Protein AF-H9VSP5-F1 (afdb_monomer)

Nearest PDB structures (foldseek):
  3ag5-assembly1_B  TM=2.844E-01  e=3.939E+00  Staphylococcus aureus subsp. aureus NCTC 8325
  3om1-assembly1_B  TM=2.836E-01  e=8.893E+00  Rattus norvegicus

Organism: Pinus taeda (NCBI:txid3352)

Mean predicted aligned error: 16.38 Å

Radius of gyration: 30.26 Å; Cα contacts (8 Å, |Δi|>4): 68; chains: 1; bounding box: 29×99×60 Å

Sequence (119 aa):
TNALPTQASTALQVPVTPPAASHTKAAGVSAFPDYYRLRQSGRDAGDPSNAAAMRKAAIVWFRNDLRVHDNEALTNANKEALSVLPVYCFDPRDYGKSSSGFDKTGPFRATFLLECVAN

Solvent-accessible surface area (backbone atoms only — not comparable to full-atom values): 8109 Å² total; per-residue (Å²): 134,90,82,87,82,87,88,84,85,90,74,85,83,74,86,79,75,76,77,75,86,70,83,72,75,78,76,70,90,52,100,51,78,61,60,60,51,71,67,64,60,71,80,56,92,80,44,80,78,49,57,63,73,71,48,46,69,32,76,42,77,46,73,97,60,80,54,80,74,96,31,66,68,56,52,50,37,63,72,73,20,82,41,75,46,79,43,74,75,90,54,71,84,52,66,34,68,40,99,87,69,46,64,61,44,48,71,70,59,50,53,52,50,53,53,55,73,73,107

Structure (mmCIF, N/CA/C/O backbone):
data_AF-H9VSP5-F1
#
_entry.id   AF-H9VSP5-F1
#
loop_
_atom_site.group_PDB
_atom_site.id
_atom_site.type_symbol
_atom_site.label_atom_id
_atom_site.label_alt_id
_atom_site.label_comp_id
_atom_site.label_asym_id
_atom_site.label_entity_id
_atom_site.label_seq_id
_atom_site.pdbx_PDB_ins_code
_atom_site.Cartn_x
_atom_site.Cartn_y
_atom_site.Cartn_z
_atom_site.occupancy
_atom_site.B_iso_or_equiv
_atom_site.auth_seq_id
_atom_site.auth_comp_id
_atom_site.auth_asym_id
_atom_site.auth_atom_id
_atom_site.pdbx_PDB_model_num
ATOM 1 N N . THR A 1 1 ? -14.240 -89.143 -20.394 1.00 39.50 1 THR A N 1
ATOM 2 C CA . THR A 1 1 ? -13.185 -89.599 -21.320 1.00 39.50 1 THR A CA 1
ATOM 3 C C . THR A 1 1 ? -12.986 -88.526 -22.368 1.00 39.50 1 THR A C 1
ATOM 5 O O . THR A 1 1 ? -13.959 -87.992 -22.875 1.00 39.50 1 THR A O 1
ATOM 8 N N . ASN A 1 2 ? -11.728 -88.133 -22.540 1.00 39.03 2 ASN A N 1
ATOM 9 C CA . ASN A 1 2 ? -11.210 -86.972 -23.270 1.00 39.03 2 ASN A CA 1
ATOM 10 C C . ASN A 1 2 ? -11.820 -86.706 -24.656 1.00 39.03 2 ASN A C 1
ATOM 12 O O . ASN A 1 2 ? -11.977 -87.650 -25.422 1.00 39.03 2 ASN A O 1
ATOM 16 N N . ALA A 1 3 ? -11.997 -85.423 -24.999 1.00 38.09 3 ALA A N 1
ATOM 17 C CA . ALA A 1 3 ? -11.395 -84.791 -26.187 1.00 38.09 3 ALA A CA 1
ATOM 18 C C . ALA A 1 3 ? -11.808 -83.304 -26.297 1.00 38.09 3 ALA A C 1
ATOM 20 O O . ALA A 1 3 ? -12.990 -82.989 -26.389 1.00 38.09 3 ALA A O 1
ATOM 21 N N . LEU A 1 4 ? -10.821 -82.403 -26.320 1.00 42.19 4 LEU A N 1
ATOM 22 C CA . LEU A 1 4 ? -10.896 -81.112 -27.024 1.00 42.19 4 LEU A CA 1
ATOM 23 C C . LEU A 1 4 ? -10.543 -81.366 -28.501 1.00 42.19 4 LEU A C 1
ATOM 25 O O . LEU A 1 4 ? -9.730 -82.254 -28.774 1.00 42.19 4 LEU A O 1
ATOM 29 N N . PRO A 1 5 ? -11.146 -80.623 -29.444 1.00 47.78 5 PRO A N 1
ATOM 30 C CA . PRO A 1 5 ? -10.396 -79.577 -30.167 1.00 47.78 5 PRO A CA 1
ATOM 31 C C . PRO A 1 5 ? -11.260 -78.309 -30.399 1.00 47.78 5 PRO A C 1
ATOM 33 O O . PRO A 1 5 ? -12.473 -78.404 -30.527 1.00 47.78 5 PRO A O 1
ATOM 36 N N . THR A 1 6 ? -10.778 -77.072 -30.233 1.00 38.97 6 THR A N 1
ATOM 37 C CA . THR A 1 6 ? -9.851 -76.262 -31.064 1.00 38.97 6 THR A CA 1
ATOM 38 C C . THR A 1 6 ? -10.461 -75.740 -32.384 1.00 38.97 6 THR A C 1
ATOM 40 O O . THR A 1 6 ? -10.988 -76.521 -33.167 1.00 38.97 6 THR A O 1
ATOM 43 N N . GLN A 1 7 ? -10.211 -74.439 -32.643 1.00 35.69 7 GLN A N 1
ATOM 44 C CA . GLN A 1 7 ? -10.370 -73.631 -33.879 1.00 35.69 7 GLN A CA 1
ATOM 45 C C . GLN A 1 7 ? -11.761 -72.976 -34.076 1.00 35.69 7 GLN A C 1
ATOM 47 O O . GLN A 1 7 ? -12.771 -73.653 -33.991 1.00 35.69 7 GLN A O 1
ATOM 52 N N . ALA A 1 8 ? -11.943 -71.689 -34.393 1.00 39.88 8 ALA A N 1
ATOM 53 C CA . ALA A 1 8 ? -11.056 -70.546 -34.605 1.00 39.88 8 ALA A CA 1
ATOM 54 C C . ALA A 1 8 ? -11.929 -69.266 -34.575 1.00 39.88 8 ALA A C 1
ATOM 56 O O . ALA A 1 8 ? -12.932 -69.201 -35.282 1.00 39.88 8 ALA A O 1
ATOM 57 N N . SER A 1 9 ? -11.555 -68.248 -33.794 1.00 39.78 9 SER A N 1
ATOM 58 C CA . SER A 1 9 ? -12.160 -66.907 -33.870 1.00 39.78 9 SER A CA 1
ATOM 59 C C . SER A 1 9 ? -11.171 -65.959 -34.535 1.00 39.78 9 SER A C 1
ATOM 61 O O . SER A 1 9 ? -10.152 -65.601 -33.948 1.00 39.78 9 SER A O 1
ATOM 63 N N . THR A 1 10 ? -11.466 -65.553 -35.766 1.00 41.50 10 THR A N 1
ATOM 64 C CA . THR A 1 10 ? -10.724 -64.515 -36.486 1.00 41.50 10 THR A CA 1
ATOM 65 C C . THR A 1 10 ? -11.134 -63.145 -35.943 1.00 41.50 10 THR A C 1
ATOM 67 O O . THR A 1 10 ? -12.169 -62.606 -36.324 1.00 41.50 10 THR A O 1
ATOM 70 N N . ALA A 1 11 ? -10.337 -62.575 -35.038 1.00 43.69 11 ALA A N 1
A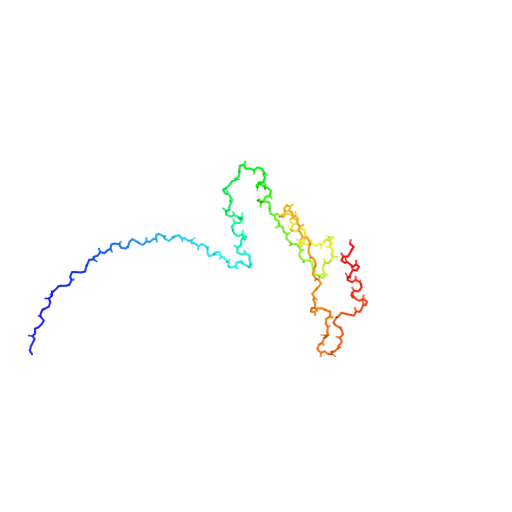TOM 71 C CA . ALA A 1 11 ? -10.447 -61.170 -34.658 1.00 43.69 11 ALA A CA 1
ATOM 72 C C . ALA A 1 11 ? -9.570 -60.323 -35.593 1.00 43.69 11 ALA A C 1
ATOM 74 O O . ALA A 1 11 ? -8.368 -60.561 -35.709 1.00 43.69 11 ALA A O 1
ATOM 75 N N . LEU A 1 12 ? -10.176 -59.343 -36.267 1.00 38.91 12 LEU A N 1
ATOM 76 C CA . LEU A 1 12 ? -9.469 -58.316 -37.030 1.00 38.91 12 LEU A CA 1
ATOM 77 C C . LEU A 1 12 ? -8.472 -57.576 -36.122 1.00 38.91 12 LEU A C 1
ATOM 79 O O . LEU A 1 12 ? -8.871 -56.905 -35.171 1.00 38.91 12 LEU A O 1
ATOM 83 N N . GLN A 1 13 ? -7.179 -57.665 -36.430 1.00 39.53 13 GLN A N 1
ATOM 84 C CA . GLN A 1 13 ? -6.165 -56.786 -35.851 1.00 39.53 13 GLN A CA 1
ATOM 85 C C . GLN A 1 13 ? -6.255 -55.406 -36.509 1.00 39.53 13 GLN A C 1
ATOM 87 O O . GLN A 1 13 ? -5.934 -55.244 -37.684 1.00 39.53 13 GLN A O 1
ATOM 92 N N . VAL A 1 14 ? -6.661 -54.402 -35.731 1.00 45.59 14 VAL A N 1
ATOM 93 C CA . VAL A 1 14 ? -6.417 -52.988 -36.040 1.00 45.59 14 VAL A CA 1
ATOM 94 C C . VAL A 1 14 ? -5.032 -52.636 -35.487 1.00 45.59 14 VAL A C 1
ATOM 96 O O . VAL A 1 14 ? -4.791 -52.873 -34.300 1.00 45.59 14 VAL A O 1
ATOM 99 N N . PRO A 1 15 ? -4.103 -52.079 -36.282 1.00 39.34 15 PRO A N 1
ATOM 100 C CA . PRO A 1 15 ? -2.840 -51.601 -35.744 1.00 39.34 15 PRO A CA 1
ATOM 101 C C . PRO A 1 15 ? -3.098 -50.322 -34.935 1.00 39.34 15 PRO A C 1
ATOM 103 O O . PRO A 1 15 ? -3.336 -49.254 -35.494 1.00 39.34 15 PRO A O 1
ATOM 106 N N . VAL A 1 16 ? -3.070 -50.428 -33.604 1.00 40.09 16 VAL A N 1
ATOM 107 C CA . VAL A 1 16 ? -2.999 -49.262 -32.714 1.00 40.09 16 VAL A CA 1
ATOM 108 C C . VAL A 1 16 ? -1.544 -48.818 -32.671 1.00 40.09 16 VAL A C 1
ATOM 110 O O . VAL A 1 16 ? -0.729 -49.347 -31.916 1.00 40.09 16 VAL A O 1
ATOM 113 N N . THR A 1 17 ? -1.204 -47.855 -33.519 1.00 48.25 17 THR A N 1
ATOM 114 C CA . THR A 1 17 ? 0.027 -47.078 -33.385 1.00 48.25 17 THR A CA 1
ATOM 115 C C . THR A 1 17 ? -0.028 -46.349 -32.036 1.00 48.25 17 THR A C 1
ATOM 117 O O . THR A 1 17 ? -0.989 -45.609 -31.806 1.00 48.25 17 THR A O 1
ATOM 120 N N . PRO A 1 18 ? 0.940 -46.518 -31.119 1.00 50.72 18 PRO A N 1
ATOM 121 C CA . PRO A 1 18 ? 0.979 -45.687 -29.924 1.00 50.72 18 PRO A CA 1
ATOM 122 C C . PRO A 1 18 ? 1.261 -44.241 -30.362 1.00 50.72 18 PRO A C 1
ATOM 124 O O . PRO A 1 18 ? 2.212 -44.025 -31.122 1.00 50.72 18 PRO A O 1
ATOM 127 N N . PRO A 1 19 ? 0.477 -43.231 -29.936 1.00 42.97 19 PRO A N 1
ATOM 128 C CA . PRO A 1 19 ? 0.885 -41.859 -30.160 1.00 42.97 19 PRO A CA 1
ATOM 129 C C . PRO A 1 19 ? 2.171 -41.640 -29.366 1.00 42.97 19 PRO A C 1
ATOM 131 O O . PRO A 1 19 ? 2.236 -41.907 -28.164 1.00 42.97 19 PRO A O 1
ATOM 134 N N . ALA A 1 20 ? 3.208 -41.210 -30.083 1.00 39.50 20 ALA A N 1
ATOM 135 C CA . ALA A 1 20 ? 4.481 -40.798 -29.527 1.00 39.50 20 ALA A CA 1
ATOM 136 C C . ALA A 1 20 ? 4.247 -39.940 -28.277 1.00 39.50 20 ALA A C 1
ATOM 138 O O . ALA A 1 20 ? 3.440 -39.010 -28.302 1.00 39.50 20 ALA A O 1
ATOM 139 N N . ALA A 1 21 ? 4.942 -40.273 -27.190 1.00 40.03 21 ALA A N 1
ATOM 140 C CA . ALA A 1 21 ? 4.915 -39.522 -25.949 1.00 40.03 21 ALA A CA 1
ATOM 141 C C . ALA A 1 21 ? 5.353 -38.071 -26.207 1.00 40.03 21 ALA A C 1
ATOM 143 O O . ALA A 1 21 ? 6.534 -37.733 -26.156 1.00 40.03 21 ALA A O 1
ATOM 144 N N . SER A 1 22 ? 4.395 -37.188 -26.483 1.00 38.75 22 SER A N 1
ATOM 145 C CA . SER A 1 22 ? 4.596 -35.762 -26.304 1.00 38.75 22 SER A CA 1
ATOM 146 C C . SER A 1 22 ? 4.590 -35.536 -24.802 1.00 38.75 22 SER A C 1
ATOM 148 O O . SER A 1 22 ? 3.550 -35.670 -24.158 1.00 38.75 22 SER A O 1
ATOM 150 N N . HIS A 1 23 ? 5.752 -35.229 -24.234 1.00 42.38 23 HIS A N 1
ATOM 151 C CA . HIS A 1 23 ? 5.861 -34.730 -22.872 1.00 42.38 23 HIS A CA 1
ATOM 152 C C . HIS A 1 23 ? 5.091 -33.406 -22.766 1.00 42.38 23 HIS A C 1
ATOM 154 O O . HIS A 1 23 ? 5.656 -32.319 -22.867 1.00 42.38 23 HIS A O 1
ATOM 160 N N . THR A 1 24 ? 3.777 -33.481 -22.575 1.00 35.41 24 THR A N 1
ATOM 161 C CA . THR A 1 24 ? 2.974 -32.365 -22.100 1.00 35.41 24 THR A CA 1
ATOM 162 C C . THR A 1 24 ? 3.430 -32.099 -20.677 1.00 35.41 24 THR A C 1
ATOM 164 O O . THR A 1 24 ? 3.012 -32.782 -19.743 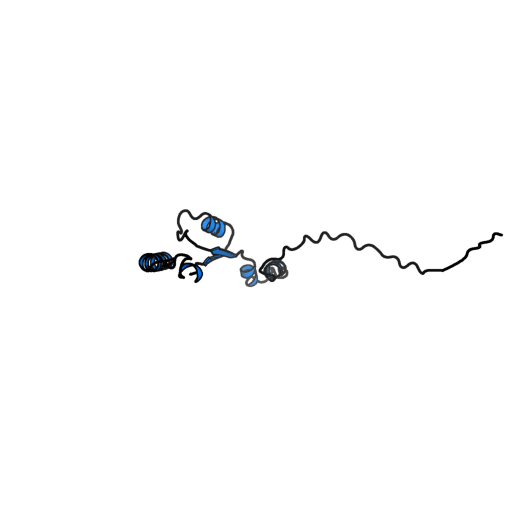1.00 35.41 24 THR A O 1
ATOM 167 N N . LYS A 1 25 ? 4.332 -31.123 -20.503 1.00 41.97 25 LYS A N 1
ATOM 168 C CA . LYS A 1 25 ? 4.521 -30.487 -19.198 1.00 41.97 25 LYS A CA 1
ATOM 169 C C . LYS A 1 25 ? 3.133 -30.081 -18.722 1.00 41.97 25 LYS A C 1
ATOM 171 O O . LYS A 1 25 ? 2.487 -29.272 -19.386 1.00 41.97 25 LYS A O 1
ATOM 176 N N . ALA A 1 26 ? 2.685 -30.671 -17.618 1.00 40.62 26 ALA A N 1
ATOM 177 C CA . ALA A 1 26 ? 1.465 -30.2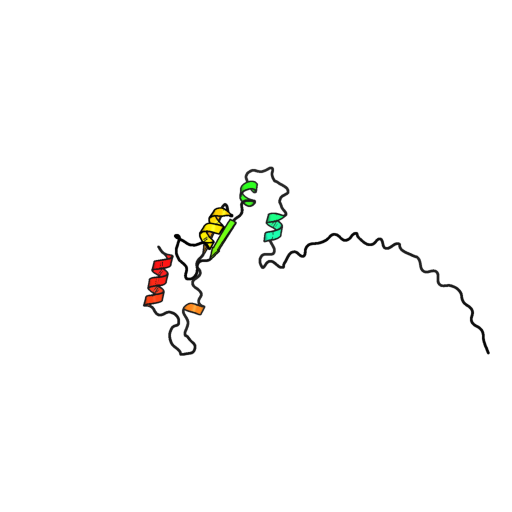69 -16.948 1.00 40.62 26 ALA A CA 1
ATOM 178 C C . ALA A 1 26 ? 1.538 -28.753 -16.734 1.00 40.62 26 ALA A C 1
ATOM 180 O O . ALA A 1 26 ? 2.375 -28.262 -15.972 1.00 40.62 26 ALA A O 1
ATOM 181 N N . ALA A 1 27 ? 0.722 -28.007 -17.479 1.00 51.16 27 ALA A N 1
ATOM 182 C CA . ALA A 1 27 ? 0.448 -26.625 -17.155 1.00 51.16 27 ALA A CA 1
ATOM 183 C C . ALA A 1 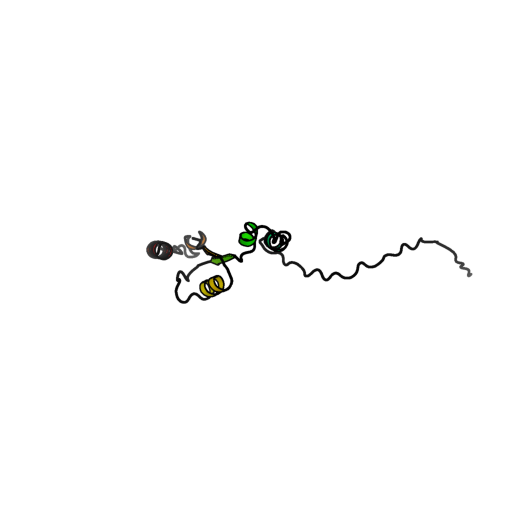27 ? -0.208 -26.676 -15.778 1.00 51.16 27 ALA A C 1
ATOM 185 O O . ALA A 1 27 ? -1.292 -27.241 -15.627 1.00 51.16 27 ALA A O 1
ATOM 186 N N . GLY A 1 28 ? 0.506 -26.193 -14.761 1.00 49.97 28 GLY A N 1
ATOM 187 C CA . GLY A 1 28 ? -0.062 -26.052 -13.432 1.00 49.97 28 GLY A CA 1
ATOM 188 C C . GLY A 1 28 ? -1.380 -25.297 -13.550 1.00 49.97 28 GLY A C 1
ATOM 189 O O . GLY A 1 28 ? -1.503 -24.387 -14.374 1.00 49.97 28 GLY A O 1
ATOM 190 N N . VAL A 1 29 ? -2.374 -25.698 -12.761 1.00 51.38 29 VAL A N 1
ATOM 191 C CA . VAL A 1 29 ? -3.619 -24.945 -12.623 1.00 51.38 29 VAL A CA 1
ATOM 192 C C . VAL A 1 29 ? -3.243 -23.579 -12.058 1.00 51.38 29 VAL A C 1
ATOM 194 O O . VAL A 1 29 ? -3.064 -23.402 -10.858 1.00 51.38 29 VAL A O 1
ATOM 197 N N . SER A 1 30 ? -3.025 -22.623 -12.951 1.00 52.47 30 SER A N 1
ATOM 198 C CA . SER A 1 30 ? -2.912 -21.224 -12.589 1.00 52.47 30 SER A CA 1
ATOM 199 C C . SER A 1 30 ? -4.298 -20.764 -12.160 1.00 52.47 30 SER A C 1
ATOM 201 O O . SER A 1 30 ? -5.276 -21.037 -12.856 1.00 52.47 30 SER A O 1
ATOM 203 N N . ALA A 1 31 ? -4.380 -20.002 -11.069 1.00 53.84 31 ALA A N 1
ATOM 204 C CA . ALA A 1 31 ? -5.589 -19.266 -10.690 1.00 53.84 31 ALA A CA 1
ATOM 205 C C . ALA A 1 31 ? -6.058 -18.274 -11.782 1.00 53.84 31 ALA A C 1
ATOM 207 O O . ALA A 1 31 ? -7.134 -17.695 -11.678 1.00 53.84 31 ALA A O 1
ATOM 208 N N . PHE A 1 32 ? -5.262 -18.107 -12.843 1.00 51.44 32 PHE A N 1
ATOM 209 C CA . PHE A 1 32 ? -5.523 -17.270 -14.006 1.00 51.44 32 PHE A CA 1
ATOM 210 C C . PHE A 1 32 ? -5.370 -18.113 -15.288 1.00 51.44 32 PHE A C 1
ATOM 212 O O . PHE A 1 32 ? -4.275 -18.169 -15.862 1.00 51.44 32 PHE A O 1
ATOM 219 N N . PRO A 1 33 ? -6.442 -18.794 -15.738 1.00 53.47 33 PRO A N 1
ATOM 220 C CA . PRO A 1 33 ? -6.433 -19.685 -16.905 1.00 53.47 33 PRO A CA 1
ATOM 221 C C . PRO A 1 33 ? -5.965 -19.011 -18.204 1.00 53.47 33 PRO A C 1
ATOM 223 O O . PRO A 1 33 ? -5.377 -19.658 -19.070 1.00 53.47 33 PRO A O 1
ATOM 226 N N . ASP A 1 34 ? -6.167 -17.697 -18.320 1.00 56.94 34 ASP A N 1
ATOM 227 C CA . ASP A 1 34 ? -5.844 -16.923 -19.522 1.00 56.94 34 ASP A CA 1
ATOM 228 C C . ASP A 1 34 ? -4.385 -16.460 -19.601 1.00 56.94 34 ASP A C 1
ATOM 230 O O . ASP A 1 34 ? -3.921 -16.067 -20.674 1.00 56.94 34 ASP A O 1
ATOM 234 N N . TYR A 1 35 ? -3.614 -16.567 -18.511 1.00 55.59 35 TYR A N 1
ATOM 235 C CA . TYR A 1 35 ? -2.214 -16.129 -18.514 1.00 55.59 35 TYR A CA 1
ATOM 236 C C . TYR A 1 35 ? -1.374 -16.926 -19.525 1.00 55.59 35 TYR A C 1
ATOM 238 O O . TYR A 1 35 ? -0.511 -16.376 -20.214 1.00 55.59 35 TYR A O 1
ATOM 246 N N . TYR A 1 36 ? -1.648 -18.226 -19.655 1.00 52.00 36 TYR A N 1
ATOM 247 C CA . TYR A 1 36 ? -0.949 -19.072 -20.615 1.00 52.00 36 TYR A CA 1
ATOM 248 C C . TYR A 1 36 ? -1.336 -18.738 -22.063 1.00 52.00 36 TYR A C 1
ATOM 250 O O . TYR A 1 36 ? -0.481 -18.854 -22.939 1.00 52.00 36 TYR A O 1
ATOM 258 N N . ARG A 1 37 ? -2.570 -18.275 -22.323 1.00 52.31 37 ARG A N 1
ATOM 259 C CA . ARG A 1 37 ? -3.019 -17.874 -23.670 1.00 52.31 37 ARG A CA 1
ATOM 260 C C . ARG A 1 37 ? -2.312 -16.619 -24.163 1.00 52.31 37 ARG A C 1
ATOM 262 O O . ARG A 1 37 ? -1.820 -16.635 -25.284 1.00 52.31 37 ARG A O 1
ATOM 269 N N . LEU A 1 38 ? -2.177 -15.597 -23.314 1.00 55.41 38 LEU A N 1
ATOM 270 C CA . LEU A 1 38 ? -1.420 -14.373 -23.628 1.00 55.41 38 LEU A CA 1
ATOM 271 C C . LEU A 1 38 ? 0.055 -14.664 -23.945 1.00 55.41 38 LEU A C 1
ATOM 273 O O . LEU A 1 38 ? 0.661 -14.013 -24.789 1.00 55.41 38 LEU A O 1
ATOM 277 N N . ARG A 1 39 ? 0.637 -15.680 -23.297 1.00 51.25 39 ARG A N 1
ATOM 278 C CA . ARG A 1 39 ? 2.005 -16.134 -23.582 1.00 51.25 39 ARG A CA 1
ATOM 279 C C . ARG A 1 39 ? 2.106 -16.971 -24.866 1.00 51.25 39 ARG A C 1
ATOM 281 O O . ARG A 1 39 ? 3.157 -16.980 -25.503 1.00 51.25 39 ARG A O 1
ATOM 288 N N . GLN A 1 40 ? 1.059 -17.717 -25.216 1.00 51.81 40 GLN A N 1
ATOM 289 C CA . GLN A 1 40 ? 1.035 -18.613 -26.378 1.00 51.81 40 GLN A CA 1
ATOM 290 C C . GLN A 1 40 ? 0.611 -17.914 -27.675 1.00 51.81 40 GLN A C 1
ATOM 292 O O . GLN A 1 40 ? 0.983 -18.381 -28.751 1.00 51.81 40 GLN A O 1
ATOM 297 N N . SER A 1 41 ? -0.073 -16.769 -27.605 1.00 51.53 41 SER A N 1
ATOM 298 C CA . SER A 1 41 ? -0.405 -15.926 -28.762 1.00 51.53 41 SER A CA 1
ATOM 299 C C . SER A 1 41 ? 0.793 -15.123 -29.296 1.00 51.53 41 SER A C 1
ATOM 301 O O . SER A 1 41 ? 0.624 -14.050 -29.858 1.00 51.53 41 SER A O 1
ATOM 303 N N . GLY A 1 42 ? 2.013 -15.655 -29.174 1.00 51.72 42 GLY A N 1
ATOM 304 C CA . GLY A 1 42 ? 3.223 -15.144 -29.828 1.00 51.72 42 GLY A CA 1
ATOM 305 C C . GLY A 1 42 ? 3.264 -15.382 -31.345 1.00 51.72 42 GLY A C 1
ATOM 306 O O . GLY A 1 42 ? 4.334 -15.318 -31.944 1.00 51.72 42 GLY A O 1
ATOM 307 N N . ARG A 1 43 ? 2.125 -15.676 -31.982 1.00 46.88 43 ARG A N 1
ATOM 308 C CA . ARG A 1 43 ? 1.966 -15.556 -33.433 1.00 46.88 43 ARG A CA 1
ATOM 309 C C . ARG A 1 43 ? 1.346 -14.195 -33.687 1.00 46.88 43 ARG A C 1
ATOM 311 O O . ARG A 1 43 ? 0.132 -14.117 -33.688 1.00 46.88 43 ARG A O 1
ATOM 318 N N . ASP A 1 44 ? 2.189 -13.169 -33.716 1.00 52.03 44 ASP A N 1
ATOM 319 C CA . ASP A 1 44 ? 2.031 -11.905 -34.461 1.00 52.03 44 ASP A CA 1
ATOM 320 C C . ASP A 1 44 ? 3.063 -10.888 -33.945 1.00 52.03 44 ASP A C 1
ATOM 322 O O . ASP A 1 44 ? 2.764 -9.742 -33.615 1.00 52.03 44 ASP A O 1
ATOM 326 N N . ALA A 1 45 ? 4.334 -11.307 -33.895 1.00 48.72 45 ALA A N 1
ATOM 327 C CA . ALA A 1 45 ? 5.489 -10.451 -33.602 1.00 48.72 45 ALA A CA 1
ATOM 328 C C . ALA A 1 45 ? 5.825 -9.477 -34.761 1.00 48.72 45 ALA A C 1
ATOM 330 O O . ALA A 1 45 ? 6.991 -9.168 -34.993 1.00 48.72 45 ALA A O 1
ATOM 331 N N . GLY A 1 46 ? 4.815 -9.049 -35.526 1.00 47.91 46 GLY A N 1
ATOM 332 C CA . GLY A 1 46 ? 4.937 -8.148 -36.674 1.00 47.91 46 GLY A CA 1
ATOM 333 C C . GLY A 1 46 ? 4.229 -6.803 -36.494 1.00 47.91 46 GLY A C 1
ATOM 334 O O . GLY A 1 46 ? 4.539 -5.870 -37.229 1.00 47.91 46 GLY A O 1
ATOM 335 N N . ASP A 1 47 ? 3.322 -6.674 -35.518 1.00 57.44 47 ASP A N 1
ATOM 336 C CA . ASP A 1 47 ? 2.656 -5.407 -35.202 1.00 57.44 47 ASP A CA 1
ATOM 337 C C . ASP A 1 47 ? 3.298 -4.771 -33.947 1.00 57.44 47 ASP A C 1
ATOM 339 O O . ASP A 1 47 ? 3.278 -5.384 -32.870 1.00 57.44 47 ASP A O 1
ATOM 343 N N . PRO A 1 48 ? 3.871 -3.552 -34.032 1.00 54.66 48 PRO A N 1
ATOM 344 C CA . PRO A 1 48 ? 4.426 -2.850 -32.873 1.00 54.66 48 PRO A CA 1
ATOM 345 C C . PRO A 1 48 ? 3.393 -2.587 -31.764 1.00 54.66 48 PRO A C 1
ATOM 347 O O . PRO A 1 48 ? 3.786 -2.375 -30.615 1.00 54.66 48 PRO A O 1
ATOM 350 N N . SER A 1 49 ? 2.089 -2.645 -32.065 1.00 56.66 49 SER A N 1
ATOM 351 C CA . SER A 1 49 ? 1.020 -2.549 -31.066 1.00 56.66 49 SER A CA 1
ATOM 352 C C . SER A 1 49 ? 0.985 -3.765 -30.115 1.00 56.66 49 SER A C 1
ATOM 354 O O . SER A 1 49 ? 0.770 -3.609 -28.911 1.00 56.66 49 SER A O 1
ATOM 356 N N . ASN A 1 50 ? 1.318 -4.965 -30.611 1.00 54.38 50 ASN A N 1
ATOM 357 C CA . ASN A 1 50 ? 1.323 -6.228 -29.859 1.00 54.38 50 ASN A CA 1
ATOM 358 C C . ASN A 1 50 ? 2.616 -6.450 -29.056 1.00 54.38 50 ASN A C 1
ATOM 360 O O . ASN A 1 50 ? 2.620 -7.143 -28.034 1.00 54.38 50 ASN A O 1
ATOM 364 N N . ALA A 1 51 ? 3.714 -5.802 -29.456 1.00 52.44 51 ALA A N 1
ATOM 365 C CA . ALA A 1 51 ? 4.956 -5.793 -28.685 1.00 52.44 51 ALA A CA 1
ATOM 366 C C . ALA A 1 51 ? 4.744 -5.222 -27.274 1.00 52.44 51 ALA A C 1
ATOM 368 O O . ALA A 1 51 ? 5.401 -5.662 -26.333 1.00 52.44 51 ALA A O 1
ATOM 369 N N . ALA A 1 52 ? 3.791 -4.293 -27.109 1.00 52.72 52 ALA A N 1
ATOM 370 C CA . ALA A 1 52 ? 3.412 -3.745 -25.814 1.00 52.72 52 ALA A CA 1
ATOM 371 C C . ALA A 1 52 ? 2.700 -4.765 -24.905 1.00 52.72 52 ALA A C 1
ATOM 373 O O . ALA A 1 52 ? 2.895 -4.703 -23.689 1.00 52.72 52 ALA A O 1
ATOM 374 N N . ALA A 1 53 ? 1.936 -5.698 -25.486 1.00 52.06 53 ALA A N 1
ATOM 375 C CA . ALA A 1 53 ? 1.226 -6.776 -24.792 1.00 52.06 53 ALA A CA 1
ATOM 376 C C . ALA A 1 53 ? 2.144 -7.956 -24.410 1.00 52.06 53 ALA A C 1
ATOM 378 O O . ALA A 1 53 ? 1.869 -8.669 -23.450 1.00 52.06 53 ALA A O 1
ATOM 379 N N . MET A 1 54 ? 3.280 -8.124 -25.099 1.00 55.19 54 MET A N 1
ATOM 380 C CA . MET A 1 54 ? 4.342 -9.068 -24.717 1.00 55.19 54 MET A CA 1
ATOM 381 C C . MET A 1 54 ? 5.250 -8.566 -23.580 1.00 55.19 54 MET A C 1
ATOM 383 O O . MET A 1 54 ? 6.175 -9.272 -23.163 1.00 55.19 54 MET A O 1
ATOM 387 N N . ARG A 1 55 ? 5.031 -7.349 -23.067 1.00 64.50 55 ARG A N 1
ATOM 388 C CA . ARG A 1 55 ? 5.863 -6.778 -22.001 1.00 64.50 55 ARG A CA 1
ATOM 389 C C . ARG A 1 55 ? 5.460 -7.387 -20.663 1.00 64.50 55 ARG A C 1
ATOM 391 O O . ARG A 1 55 ? 4.288 -7.398 -20.300 1.00 64.50 55 ARG A O 1
ATOM 398 N N . LYS A 1 56 ? 6.443 -7.903 -19.922 1.00 78.62 56 LYS A N 1
ATOM 399 C CA . LYS A 1 56 ? 6.227 -8.470 -18.586 1.00 78.62 56 LYS A CA 1
ATOM 400 C C . LYS A 1 56 ? 5.649 -7.390 -17.671 1.00 78.62 56 LYS A C 1
ATOM 402 O O . LYS A 1 56 ? 6.277 -6.348 -17.504 1.00 78.62 56 LYS A O 1
ATOM 407 N N . ALA A 1 57 ? 4.482 -7.649 -17.095 1.00 87.12 57 ALA A N 1
ATOM 408 C CA . ALA A 1 57 ? 3.895 -6.831 -16.044 1.00 87.12 57 ALA A CA 1
ATOM 409 C C . ALA A 1 57 ? 4.001 -7.572 -14.707 1.00 87.12 57 ALA A C 1
ATOM 411 O O . ALA A 1 57 ? 3.826 -8.792 -14.665 1.00 87.12 57 ALA A O 1
ATOM 412 N N . ALA A 1 58 ? 4.279 -6.845 -13.629 1.00 92.12 58 ALA A N 1
ATOM 413 C CA . ALA A 1 58 ? 4.297 -7.377 -12.271 1.00 92.12 58 ALA A CA 1
ATOM 414 C C . ALA A 1 58 ? 3.282 -6.640 -11.398 1.00 92.12 58 ALA A C 1
ATOM 416 O O . ALA A 1 58 ? 3.073 -5.438 -11.547 1.00 92.12 58 ALA A O 1
ATOM 417 N N . ILE A 1 59 ? 2.673 -7.365 -10.465 1.00 96.12 59 ILE A N 1
ATOM 418 C CA . ILE A 1 59 ? 1.865 -6.779 -9.398 1.00 96.12 59 ILE A CA 1
ATOM 419 C C . ILE A 1 59 ? 2.698 -6.839 -8.125 1.00 96.12 59 ILE A C 1
ATOM 421 O O . ILE A 1 59 ? 3.178 -7.911 -7.755 1.00 96.12 59 ILE A O 1
ATOM 425 N N . VAL A 1 60 ? 2.851 -5.701 -7.454 1.00 96.94 60 VAL A N 1
ATOM 426 C CA . VAL A 1 60 ? 3.467 -5.636 -6.126 1.00 96.94 60 VAL A CA 1
ATOM 427 C C . VAL A 1 60 ? 2.351 -5.413 -5.124 1.00 96.94 60 VAL A C 1
ATOM 429 O O . VAL A 1 60 ? 1.751 -4.342 -5.073 1.00 96.94 60 VAL A O 1
ATOM 432 N N . TRP A 1 61 ? 2.040 -6.454 -4.358 1.00 97.25 61 TRP A N 1
ATOM 433 C CA . TRP A 1 61 ? 1.008 -6.393 -3.335 1.00 97.25 61 TRP A CA 1
ATOM 434 C C . TRP A 1 61 ? 1.615 -5.994 -1.994 1.00 97.25 61 TRP A C 1
ATOM 436 O O . TRP A 1 61 ? 2.248 -6.802 -1.315 1.00 97.25 61 TRP A O 1
ATOM 446 N N . PHE A 1 62 ? 1.392 -4.742 -1.619 1.00 97.12 62 PHE A N 1
ATOM 447 C CA . PHE A 1 62 ? 1.786 -4.202 -0.333 1.00 97.12 62 PHE A CA 1
ATOM 448 C C . PHE A 1 62 ? 0.865 -4.698 0.776 1.00 97.12 62 PHE A C 1
ATOM 450 O O . PHE A 1 62 ? -0.355 -4.801 0.612 1.00 97.12 62 PHE A O 1
ATOM 457 N N . ARG A 1 63 ? 1.461 -4.965 1.939 1.00 95.56 63 ARG A N 1
ATOM 458 C CA . ARG A 1 63 ? 0.745 -5.238 3.187 1.00 95.56 63 ARG A CA 1
ATOM 459 C C . ARG A 1 63 ? 1.284 -4.335 4.295 1.00 95.56 63 ARG A C 1
ATOM 461 O O . ARG A 1 63 ? 0.999 -3.148 4.322 1.00 95.56 63 ARG A O 1
ATOM 468 N N . ASN A 1 64 ? 2.103 -4.873 5.194 1.00 95.38 64 ASN A N 1
ATOM 469 C CA . ASN A 1 64 ? 2.696 -4.116 6.301 1.00 95.38 64 ASN A CA 1
ATOM 470 C C . ASN A 1 64 ? 4.028 -3.448 5.908 1.00 95.38 64 ASN A C 1
ATOM 472 O O . ASN A 1 64 ? 4.792 -3.024 6.768 1.00 95.38 64 ASN A O 1
ATOM 476 N N . ASP A 1 65 ? 4.335 -3.407 4.616 1.00 95.44 65 ASP A N 1
ATOM 477 C CA . ASP A 1 65 ? 5.591 -2.964 4.023 1.00 95.44 65 ASP A CA 1
ATOM 478 C C . ASP A 1 65 ? 5.381 -1.785 3.064 1.00 95.44 65 ASP A C 1
ATOM 480 O O . ASP A 1 65 ? 6.001 -1.740 2.005 1.00 95.44 65 ASP A O 1
ATOM 484 N N . LEU A 1 66 ? 4.524 -0.833 3.455 1.00 96.25 66 LEU A N 1
ATOM 485 C CA . LEU A 1 66 ? 4.206 0.415 2.741 1.00 96.25 66 LEU A CA 1
ATOM 486 C C . LEU A 1 66 ? 5.423 1.353 2.644 1.00 96.25 66 LEU A C 1
ATOM 488 O O . LEU A 1 66 ? 5.477 2.415 3.257 1.00 96.25 66 LEU A O 1
ATOM 492 N N . ARG A 1 67 ? 6.449 0.916 1.918 1.00 96.06 67 ARG A N 1
ATOM 493 C CA . ARG A 1 67 ? 7.699 1.632 1.691 1.00 96.06 67 ARG A CA 1
ATOM 494 C C . ARG A 1 67 ? 8.204 1.361 0.283 1.00 96.06 67 ARG A C 1
ATOM 496 O O . ARG A 1 67 ? 8.139 0.235 -0.211 1.00 96.06 67 ARG A O 1
ATOM 503 N N . VAL A 1 68 ? 8.759 2.400 -0.326 1.00 95.25 68 VAL A N 1
ATOM 504 C CA . VAL A 1 68 ? 9.429 2.314 -1.630 1.00 95.25 68 VAL A CA 1
ATOM 505 C C . VAL A 1 68 ? 10.907 1.974 -1.452 1.00 95.25 68 VAL A C 1
ATOM 507 O O . VAL A 1 68 ? 11.464 1.167 -2.193 1.00 95.25 68 VAL A O 1
ATOM 510 N N . HIS A 1 69 ? 11.544 2.576 -0.449 1.00 96.38 69 HIS A N 1
ATOM 511 C CA . HIS A 1 69 ? 12.947 2.334 -0.138 1.00 96.38 69 HIS A CA 1
ATOM 512 C C . HIS A 1 69 ? 13.129 0.961 0.506 1.00 96.38 69 HIS A C 1
ATOM 514 O O . HIS A 1 69 ? 12.356 0.581 1.386 1.00 96.38 69 HIS A O 1
ATOM 520 N N . ASP A 1 70 ? 14.167 0.244 0.074 1.00 96.38 70 ASP A N 1
ATOM 521 C CA . ASP A 1 70 ? 14.554 -1.052 0.642 1.00 96.38 70 ASP A CA 1
ATOM 522 C C . ASP A 1 70 ? 13.386 -2.063 0.705 1.00 96.38 70 ASP A C 1
ATOM 524 O O . ASP A 1 70 ? 13.121 -2.746 1.702 1.00 96.38 70 ASP A O 1
ATOM 528 N N . ASN A 1 71 ? 12.609 -2.102 -0.381 1.00 97.38 71 ASN A N 1
ATOM 529 C CA . ASN A 1 71 ? 11.610 -3.133 -0.621 1.00 97.38 71 ASN A CA 1
ATOM 530 C C . ASN A 1 71 ? 12.115 -4.056 -1.740 1.00 97.38 71 ASN A C 1
ATOM 532 O O . ASN A 1 71 ? 12.111 -3.695 -2.920 1.00 97.38 71 ASN A O 1
ATOM 536 N N . GLU A 1 72 ? 12.578 -5.251 -1.367 1.00 97.38 72 GLU A N 1
ATOM 537 C CA . GLU A 1 72 ? 13.118 -6.233 -2.314 1.00 97.38 72 GLU A CA 1
ATOM 538 C C . GLU A 1 72 ? 12.071 -6.704 -3.327 1.00 97.38 72 GLU A C 1
ATOM 540 O O . GLU A 1 72 ? 12.396 -6.872 -4.501 1.00 97.38 72 GLU A O 1
ATOM 545 N N . ALA A 1 73 ? 10.808 -6.866 -2.914 1.00 95.88 73 ALA A N 1
ATOM 546 C CA . ALA A 1 73 ? 9.733 -7.289 -3.810 1.00 95.88 73 ALA A CA 1
ATOM 547 C C . ALA A 1 73 ? 9.489 -6.242 -4.906 1.00 95.88 73 ALA A C 1
ATOM 549 O O . ALA A 1 73 ? 9.436 -6.584 -6.089 1.00 95.88 73 ALA A O 1
ATOM 550 N N . LEU A 1 74 ? 9.430 -4.962 -4.526 1.00 96.62 74 LEU A N 1
ATOM 551 C CA . LEU A 1 74 ? 9.341 -3.853 -5.476 1.00 96.62 74 LEU A CA 1
ATOM 552 C C . LEU A 1 74 ? 10.590 -3.765 -6.363 1.00 96.62 74 LEU A C 1
ATOM 554 O O . LEU A 1 74 ? 10.487 -3.572 -7.573 1.00 96.62 74 LEU A O 1
ATOM 558 N N . THR A 1 75 ? 11.773 -3.947 -5.778 1.00 97.44 75 THR A N 1
ATOM 559 C CA . THR A 1 75 ? 13.051 -3.908 -6.501 1.00 97.44 75 THR A CA 1
ATOM 560 C C . THR A 1 75 ? 13.132 -5.007 -7.560 1.00 97.44 75 THR A C 1
ATOM 562 O O . THR A 1 75 ? 13.540 -4.746 -8.690 1.00 97.44 75 THR A O 1
ATOM 565 N N . ASN A 1 76 ? 12.725 -6.228 -7.223 1.00 95.69 76 ASN A N 1
ATOM 566 C CA . ASN A 1 76 ? 12.728 -7.359 -8.146 1.00 95.69 76 ASN A CA 1
ATOM 567 C C . ASN A 1 76 ? 11.676 -7.177 -9.244 1.00 95.69 76 ASN A C 1
ATOM 569 O O . ASN A 1 76 ? 11.988 -7.363 -10.419 1.00 95.69 76 ASN A O 1
ATOM 573 N N . ALA A 1 77 ? 10.475 -6.704 -8.893 1.00 93.75 77 ALA A N 1
ATOM 574 C CA . ALA A 1 77 ? 9.445 -6.361 -9.871 1.00 93.75 77 ALA A CA 1
ATOM 575 C C . ALA A 1 77 ? 9.937 -5.303 -10.874 1.00 93.75 77 ALA A C 1
ATOM 577 O O . ALA A 1 77 ? 9.791 -5.498 -12.077 1.00 93.75 77 ALA A O 1
ATOM 578 N N . ASN A 1 78 ? 10.598 -4.242 -10.402 1.00 93.06 78 ASN A N 1
ATOM 579 C CA . ASN A 1 78 ? 11.171 -3.201 -11.262 1.00 93.06 78 ASN A CA 1
ATOM 580 C C . ASN A 1 78 ? 12.308 -3.708 -12.167 1.00 93.06 78 ASN A C 1
ATOM 582 O O . ASN A 1 78 ? 12.528 -3.149 -13.239 1.00 93.06 78 ASN A O 1
ATOM 586 N N . LYS A 1 79 ? 13.052 -4.741 -11.751 1.00 92.75 79 LYS A N 1
ATOM 587 C CA . LYS A 1 79 ? 14.127 -5.341 -12.563 1.00 92.75 79 LYS A CA 1
ATOM 588 C C . LYS A 1 79 ? 13.592 -6.279 -13.644 1.00 92.75 79 LYS A C 1
ATOM 590 O O . LYS A 1 79 ? 14.171 -6.362 -14.723 1.00 92.75 79 LYS A O 1
ATOM 595 N N . GLU A 1 80 ? 12.533 -7.027 -13.345 1.00 87.75 80 GLU A N 1
ATOM 596 C CA . GLU A 1 80 ? 12.049 -8.117 -14.200 1.00 87.75 80 GLU A CA 1
ATOM 597 C C . GLU A 1 80 ? 10.870 -7.732 -15.098 1.00 87.75 80 GLU A C 1
ATOM 599 O O . GLU A 1 80 ? 10.658 -8.362 -16.144 1.00 87.75 80 GLU A O 1
ATOM 604 N N . ALA A 1 81 ? 10.096 -6.728 -14.688 1.00 88.31 81 ALA A N 1
ATOM 605 C CA . ALA A 1 81 ? 8.907 -6.269 -15.378 1.00 88.31 81 ALA A CA 1
ATOM 606 C C . ALA A 1 81 ? 9.113 -4.879 -15.976 1.00 88.31 81 ALA A C 1
ATOM 6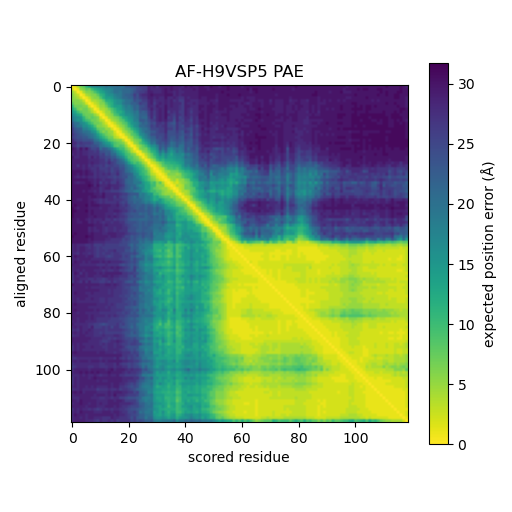08 O O . ALA A 1 81 ? 9.814 -4.023 -15.450 1.00 88.31 81 ALA A O 1
ATOM 609 N N . LEU A 1 82 ? 8.457 -4.662 -17.106 1.00 86.81 82 LEU A N 1
ATOM 610 C CA . LEU A 1 82 ? 8.463 -3.395 -17.820 1.00 86.81 82 LEU A CA 1
ATOM 611 C C . LEU A 1 82 ? 7.379 -2.445 -17.291 1.00 86.81 82 LEU A C 1
ATOM 613 O O . LEU A 1 82 ? 7.445 -1.239 -17.497 1.00 86.81 82 LEU A O 1
ATOM 617 N N . SER A 1 83 ? 6.372 -2.998 -16.616 1.00 87.94 83 SER A N 1
ATOM 618 C CA . SER A 1 83 ? 5.335 -2.252 -15.915 1.00 87.94 83 SER A CA 1
ATOM 619 C C . SER A 1 83 ? 5.068 -2.907 -14.565 1.00 87.94 83 SER A C 1
ATOM 621 O O . SER A 1 83 ? 5.011 -4.136 -14.467 1.00 87.94 83 SER A O 1
ATOM 623 N N . VAL A 1 84 ? 4.907 -2.083 -13.531 1.00 93.94 84 VAL A N 1
ATOM 624 C CA . VAL A 1 84 ? 4.609 -2.527 -12.170 1.00 93.94 84 VAL A CA 1
ATOM 625 C C . VAL A 1 84 ? 3.313 -1.878 -11.709 1.00 93.94 84 VAL A C 1
ATOM 627 O O . VAL A 1 84 ? 3.169 -0.659 -11.772 1.00 93.94 84 VAL A O 1
ATOM 630 N N . LEU A 1 85 ? 2.378 -2.703 -11.240 1.00 95.69 85 LEU A N 1
ATOM 631 C CA . LEU A 1 85 ? 1.131 -2.273 -10.620 1.00 95.69 85 LEU A CA 1
ATOM 632 C C . LEU A 1 85 ? 1.234 -2.460 -9.096 1.00 95.69 85 LEU A C 1
ATOM 634 O O . LEU A 1 85 ? 1.130 -3.594 -8.617 1.00 95.69 85 LEU A O 1
ATOM 638 N N . PRO A 1 86 ? 1.452 -1.386 -8.322 1.00 95.56 86 PRO A N 1
ATOM 639 C CA . PRO A 1 86 ? 1.388 -1.444 -6.869 1.00 95.56 86 PRO A CA 1
ATOM 640 C C . PRO A 1 86 ? -0.073 -1.564 -6.408 1.00 95.56 86 PRO A C 1
ATOM 642 O O . PRO A 1 86 ? -0.945 -0.847 -6.894 1.00 95.56 86 PRO A O 1
ATOM 645 N N . VAL A 1 87 ? -0.350 -2.470 -5.470 1.00 97.50 87 VAL A N 1
ATOM 646 C CA . VAL A 1 87 ? -1.694 -2.696 -4.917 1.00 97.50 87 VAL A CA 1
ATOM 647 C C . VAL A 1 87 ? -1.617 -2.786 -3.401 1.00 97.50 87 VAL A C 1
ATOM 649 O O . VAL A 1 87 ? -0.792 -3.520 -2.866 1.00 97.50 87 VAL A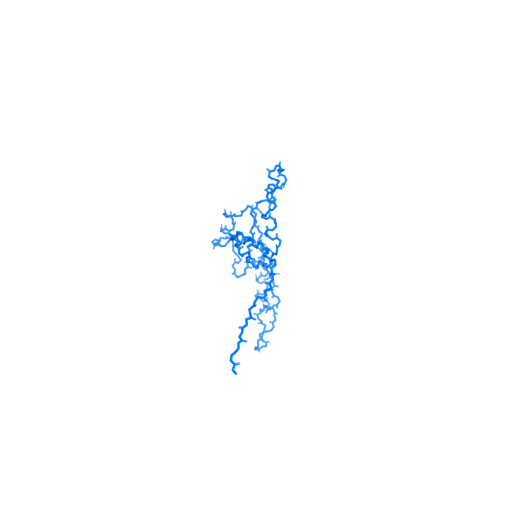 O 1
ATOM 652 N N . TYR A 1 88 ? -2.523 -2.098 -2.714 1.00 97.50 88 TYR A N 1
ATOM 653 C CA . TYR A 1 88 ? -2.820 -2.304 -1.300 1.00 97.50 88 TYR A CA 1
ATOM 654 C C . TYR A 1 88 ? -4.326 -2.528 -1.141 1.00 97.50 88 TYR A C 1
ATOM 656 O O . TYR A 1 88 ? -5.124 -1.835 -1.771 1.00 97.50 88 TYR A O 1
ATOM 664 N N . CYS A 1 89 ? -4.719 -3.489 -0.307 1.00 96.94 89 CYS A N 1
ATOM 665 C CA . CYS A 1 89 ? -6.122 -3.833 -0.087 1.00 96.94 89 CYS A CA 1
ATOM 666 C C . CYS A 1 89 ? -6.475 -3.675 1.391 1.00 96.94 89 CYS A C 1
ATOM 668 O O . CYS A 1 89 ? -5.908 -4.367 2.235 1.00 96.94 89 CYS A O 1
ATOM 670 N N . PHE A 1 90 ? -7.464 -2.830 1.685 1.00 96.81 90 PHE A N 1
ATOM 671 C CA . PHE A 1 90 ? -8.095 -2.761 3.001 1.00 96.81 90 PHE A CA 1
ATOM 672 C C . PHE A 1 90 ? -8.971 -4.004 3.204 1.00 96.81 90 PHE A C 1
ATOM 674 O O . PHE A 1 90 ? -10.104 -4.058 2.726 1.00 96.81 90 PHE A O 1
ATOM 681 N N . ASP A 1 91 ? -8.435 -5.029 3.869 1.00 95.50 91 ASP A N 1
ATOM 682 C CA . ASP A 1 91 ? -9.154 -6.282 4.102 1.00 95.50 91 ASP A CA 1
ATOM 683 C C . ASP A 1 91 ? -10.204 -6.104 5.215 1.00 95.50 91 ASP A C 1
ATOM 685 O O . ASP A 1 91 ? -9.838 -5.815 6.358 1.00 95.50 91 ASP A O 1
ATOM 689 N N . PRO A 1 92 ? -11.507 -6.327 4.950 1.00 93.81 92 PRO A N 1
ATOM 690 C CA . PRO A 1 92 ? -12.557 -6.196 5.964 1.00 93.81 92 PRO A CA 1
ATOM 691 C C . PRO A 1 92 ? -12.308 -7.026 7.232 1.00 93.81 92 PRO A C 1
ATOM 693 O O . PRO A 1 92 ? -12.777 -6.674 8.316 1.00 93.81 92 PRO A O 1
ATOM 696 N N . ARG A 1 93 ? -11.545 -8.122 7.129 1.00 93.00 93 ARG A N 1
ATOM 697 C CA . ARG A 1 93 ? -11.212 -9.000 8.260 1.00 93.00 93 ARG A CA 1
ATOM 698 C C . ARG A 1 93 ? -10.325 -8.328 9.307 1.00 93.00 93 ARG A C 1
ATOM 700 O O . ARG A 1 93 ? -10.337 -8.788 10.456 1.00 93.00 93 ARG A O 1
ATOM 707 N N . ASP A 1 94 ? -9.610 -7.267 8.937 1.00 94.12 94 ASP A N 1
ATOM 708 C CA . ASP A 1 94 ? -8.695 -6.519 9.806 1.00 94.12 94 ASP A CA 1
ATOM 709 C C . ASP A 1 94 ? -9.390 -5.411 10.608 1.00 94.12 94 ASP A C 1
ATOM 711 O O . ASP A 1 94 ? -8.845 -4.941 11.609 1.00 94.12 94 ASP A O 1
ATOM 715 N N . TYR A 1 95 ? -10.612 -5.032 10.224 1.00 95.12 95 TYR A N 1
ATOM 716 C CA . TYR A 1 95 ? -11.384 -3.943 10.842 1.00 95.12 95 TYR A CA 1
ATOM 717 C C . TYR A 1 95 ? -12.590 -4.434 11.656 1.00 95.12 95 TYR A C 1
ATOM 719 O O . TYR A 1 95 ? -13.368 -3.635 12.168 1.00 95.12 95 TYR A O 1
ATOM 727 N N . GLY A 1 96 ? -12.753 -5.752 11.791 1.00 92.81 96 GLY A N 1
ATOM 728 C CA . GLY A 1 96 ? -13.781 -6.362 12.634 1.00 92.81 96 GLY A CA 1
ATOM 729 C C . GLY A 1 96 ? -13.382 -6.494 14.109 1.00 92.81 96 GLY A C 1
ATOM 730 O O . GLY A 1 96 ? -12.312 -6.064 14.547 1.00 92.81 96 GLY A O 1
ATOM 731 N N . LYS A 1 97 ? -14.238 -7.172 14.879 1.00 95.69 97 LYS A N 1
ATOM 732 C CA . LYS A 1 97 ? -13.952 -7.549 16.270 1.00 95.69 97 LYS A CA 1
ATOM 733 C C . LYS A 1 97 ? -13.037 -8.778 16.340 1.00 95.69 97 LYS A C 1
ATOM 735 O O . LYS A 1 97 ? -13.106 -9.683 15.507 1.00 95.69 97 LYS A O 1
ATOM 740 N N . SER A 1 98 ? -12.164 -8.798 17.338 1.00 94.12 98 SER A N 1
ATOM 741 C CA . SER A 1 98 ? -11.387 -9.964 1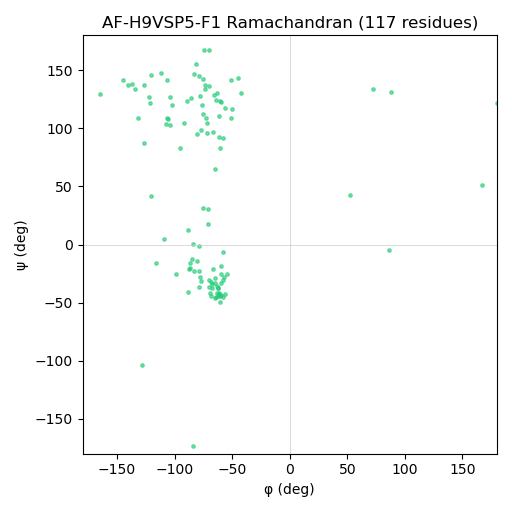7.756 1.00 94.12 98 SER A CA 1
ATOM 742 C C . SER A 1 98 ? -12.279 -10.955 18.514 1.00 94.12 98 SER A C 1
ATOM 744 O O . SER A 1 98 ? -13.381 -10.605 18.937 1.00 94.12 98 SER A O 1
ATOM 746 N N . SER A 1 99 ? -11.798 -12.181 18.740 1.00 94.69 99 SER A N 1
ATOM 747 C CA . SER A 1 99 ? -12.516 -13.191 19.536 1.00 94.69 99 SER A CA 1
ATOM 748 C C . SER A 1 99 ? -12.795 -12.734 20.972 1.00 94.69 99 SER A C 1
ATOM 750 O O . SER A 1 99 ? -13.763 -13.174 21.580 1.00 94.69 99 SER A O 1
ATOM 752 N N . SER A 1 100 ? -11.978 -11.820 21.499 1.00 93.69 100 SER A N 1
ATOM 753 C CA . SER A 1 100 ? -12.142 -11.196 22.815 1.00 93.69 100 SER A CA 1
ATOM 754 C C . SER A 1 100 ? -13.101 -9.996 22.830 1.00 93.69 100 SER A C 1
ATOM 756 O O . SER A 1 100 ? -13.290 -9.389 23.878 1.00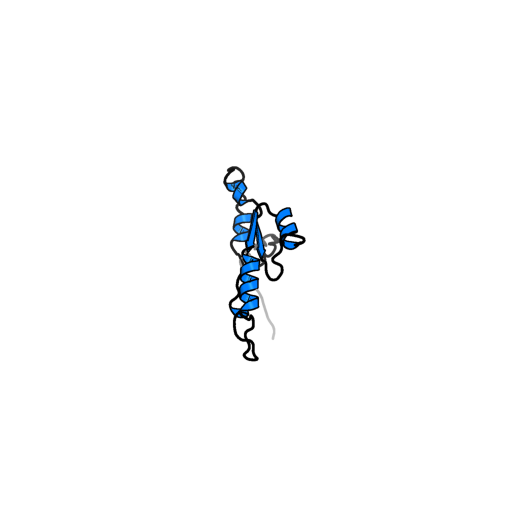 93.69 100 SER A O 1
ATOM 758 N N . GLY A 1 101 ? -13.699 -9.628 21.691 1.00 93.94 101 GLY A N 1
ATOM 759 C CA . GLY A 1 101 ? -14.673 -8.533 21.585 1.00 93.94 101 GLY A CA 1
ATOM 760 C C . GLY A 1 101 ? -14.078 -7.135 21.372 1.00 93.94 101 GLY A C 1
ATOM 761 O O . GLY A 1 101 ? -14.827 -6.186 21.136 1.00 93.94 101 GLY A O 1
ATOM 762 N N . PHE A 1 102 ? -12.751 -6.989 21.391 1.00 94.38 102 PHE A N 1
ATOM 763 C CA . PHE A 1 102 ? -12.070 -5.726 21.074 1.00 94.38 102 PHE A CA 1
ATOM 764 C C . PHE A 1 102 ? -11.921 -5.513 19.564 1.00 94.38 102 PHE A C 1
ATOM 766 O O . PHE A 1 102 ? -11.892 -6.476 18.799 1.00 94.38 102 PHE A O 1
ATOM 773 N N . ASP A 1 103 ? -11.796 -4.260 19.124 1.00 95.88 103 ASP A N 1
ATOM 774 C CA . ASP A 1 103 ? -11.488 -3.949 17.724 1.00 95.88 103 ASP A CA 1
ATOM 775 C C . ASP A 1 103 ? -10.108 -4.488 17.339 1.00 95.88 103 ASP A C 1
ATOM 777 O O . ASP A 1 103 ? -9.119 -4.238 18.030 1.00 95.88 103 ASP A O 1
ATOM 781 N N . LYS A 1 104 ? -10.024 -5.212 16.216 1.00 96.44 104 LYS A N 1
ATOM 782 C CA . LYS A 1 104 ? -8.735 -5.680 15.676 1.00 96.44 104 LYS A CA 1
ATOM 783 C C . LYS A 1 104 ? -7.849 -4.519 15.230 1.00 96.44 104 LYS A C 1
ATOM 785 O O . LYS A 1 104 ? -6.624 -4.582 15.348 1.00 96.44 104 LYS A O 1
ATOM 790 N N . THR A 1 105 ? -8.475 -3.455 14.737 1.00 97.06 105 THR A N 1
ATOM 791 C CA . THR A 1 105 ? -7.815 -2.208 14.369 1.00 97.06 105 THR A CA 1
ATOM 792 C C . THR A 1 105 ? -8.597 -1.055 14.977 1.00 97.06 105 THR A C 1
ATOM 794 O O . THR A 1 105 ? -9.709 -0.760 14.554 1.00 97.06 105 THR A O 1
ATOM 797 N N . GLY A 1 106 ? -8.019 -0.421 15.999 1.00 96.62 106 GLY A N 1
ATOM 798 C CA . GLY A 1 106 ? -8.601 0.768 16.617 1.00 96.62 106 GLY A CA 1
ATOM 799 C C . GLY A 1 106 ? -8.537 2.002 15.703 1.00 96.62 106 GLY A C 1
ATOM 800 O O . GLY A 1 106 ? -7.781 2.007 14.725 1.00 96.62 106 GLY A O 1
ATOM 801 N N . PRO A 1 107 ? -9.267 3.078 16.047 1.00 96.00 107 PRO A N 1
ATOM 802 C CA . PRO A 1 107 ? -9.418 4.259 15.195 1.00 96.00 107 PRO A CA 1
ATOM 803 C C . PRO A 1 107 ? -8.082 4.931 14.868 1.00 96.00 107 PRO A C 1
ATOM 805 O O . PRO A 1 107 ? -7.820 5.227 13.710 1.00 96.00 107 PRO A O 1
ATOM 808 N N . PHE A 1 108 ? -7.186 5.082 15.848 1.00 97.56 108 PHE A N 1
ATOM 809 C CA . PHE A 1 108 ? -5.875 5.703 15.625 1.00 97.56 108 PHE A CA 1
ATOM 810 C C . PHE A 1 108 ? -5.014 4.927 14.623 1.00 97.56 108 PHE A C 1
ATOM 812 O O . PHE A 1 108 ? -4.397 5.524 13.747 1.00 97.56 108 PHE A O 1
ATOM 819 N N . ARG A 1 109 ? -5.003 3.589 14.713 1.00 97.00 109 ARG A N 1
ATOM 820 C CA . ARG A 1 109 ? -4.258 2.743 13.772 1.00 97.00 109 ARG A CA 1
ATOM 821 C C . ARG A 1 109 ? -4.896 2.761 12.382 1.00 97.00 109 ARG A C 1
ATOM 823 O O . ARG A 1 109 ? -4.165 2.730 11.401 1.00 97.00 109 ARG A O 1
ATOM 830 N N . ALA A 1 110 ? -6.226 2.810 12.292 1.00 96.88 110 ALA A N 1
ATOM 831 C CA . ALA A 1 110 ? -6.923 2.914 11.012 1.00 96.88 110 ALA A CA 1
ATOM 832 C C . ALA A 1 110 ? -6.610 4.242 10.306 1.00 96.88 110 ALA A C 1
ATOM 834 O O . ALA A 1 110 ? -6.258 4.226 9.130 1.00 96.88 110 ALA A O 1
ATOM 835 N N . THR A 1 111 ? -6.661 5.364 11.031 1.00 97.38 111 THR A N 1
ATOM 836 C CA . THR A 1 111 ? -6.289 6.684 10.502 1.00 97.38 111 THR A CA 1
ATOM 837 C C . THR A 1 111 ? -4.833 6.716 10.057 1.00 97.38 111 THR A C 1
ATOM 839 O O . THR A 1 111 ? -4.561 7.065 8.915 1.00 97.38 111 THR A O 1
ATOM 842 N N . PHE A 1 112 ? -3.910 6.258 10.908 1.00 97.56 112 PHE A N 1
ATOM 843 C CA . PHE A 1 112 ? -2.491 6.179 10.558 1.00 97.56 112 PHE A CA 1
ATOM 844 C C . PHE A 1 112 ? -2.256 5.348 9.290 1.00 97.56 112 PHE A C 1
ATOM 846 O O . PHE A 1 112 ? -1.488 5.732 8.419 1.00 97.56 112 PHE A O 1
ATOM 853 N N . LEU A 1 113 ? -2.945 4.215 9.151 1.00 97.56 113 LEU A N 1
ATOM 854 C CA . LEU A 1 113 ? -2.803 3.361 7.978 1.00 97.56 113 LEU A CA 1
ATOM 855 C C . LEU A 1 113 ? -3.350 4.019 6.702 1.00 97.56 113 LEU A C 1
ATOM 857 O O . LEU A 1 113 ? -2.742 3.871 5.647 1.00 97.56 113 LEU A O 1
ATOM 861 N N . LEU A 1 114 ? -4.460 4.760 6.791 1.00 96.75 114 LEU A N 1
ATOM 862 C CA . LEU A 1 114 ? -4.960 5.566 5.673 1.00 96.75 114 LEU A CA 1
ATOM 863 C C . LEU A 1 114 ? -3.931 6.620 5.250 1.00 96.75 114 LEU A C 1
ATOM 865 O O . LEU A 1 114 ? -3.667 6.760 4.059 1.00 96.75 114 LEU A O 1
ATOM 869 N N . GLU A 1 115 ? -3.319 7.308 6.215 1.00 97.81 115 GLU A N 1
ATOM 870 C CA . GLU A 1 115 ? -2.250 8.280 5.964 1.00 97.81 115 GLU A CA 1
ATOM 871 C C . GLU A 1 115 ? -1.025 7.619 5.315 1.00 97.81 115 GLU A C 1
ATOM 873 O O . GLU A 1 115 ? -0.489 8.154 4.350 1.00 97.81 115 GLU A O 1
ATOM 878 N N . CYS A 1 116 ? -0.616 6.429 5.772 1.00 96.88 116 CYS A N 1
ATOM 879 C CA . CYS A 1 116 ? 0.500 5.691 5.175 1.00 96.88 116 CYS A CA 1
ATOM 880 C C . CYS A 1 116 ? 0.249 5.264 3.726 1.00 96.88 116 CYS A C 1
ATOM 882 O O . CYS A 1 116 ? 1.195 5.213 2.952 1.00 96.88 116 CYS A O 1
ATOM 884 N N . VAL A 1 117 ? -0.986 4.905 3.368 1.00 96.50 117 VAL A N 1
ATOM 885 C CA . VAL A 1 117 ? -1.329 4.484 1.997 1.00 96.50 117 VAL A CA 1
ATOM 886 C C . VAL A 1 117 ? -1.472 5.687 1.060 1.00 96.50 117 VAL A C 1
ATOM 888 O O . VAL A 1 117 ? -1.262 5.552 -0.142 1.00 96.50 117 VAL A O 1
ATOM 891 N N . ALA A 1 118 ? -1.850 6.850 1.592 1.00 95.31 118 ALA A N 1
ATOM 892 C CA . ALA A 1 118 ? -2.018 8.077 0.819 1.00 95.31 118 ALA A CA 1
ATOM 893 C C . ALA A 1 118 ? -0.700 8.818 0.516 1.00 95.31 118 ALA A C 1
ATOM 895 O O . ALA A 1 118 ? -0.714 9.727 -0.315 1.00 95.31 118 ALA A O 1
ATOM 896 N N . ASN A 1 119 ? 0.392 8.465 1.200 1.00 81.12 119 ASN A N 1
ATOM 897 C CA . ASN A 1 119 ? 1.714 9.090 1.085 1.00 81.12 119 ASN A CA 1
ATOM 898 C C . ASN A 1 119 ? 2.580 8.393 0.027 1.00 81.12 119 ASN A C 1
ATOM 900 O O . ASN A 1 119 ? 3.225 9.106 -0.772 1.00 81.12 119 ASN A O 1
#

InterPro domains:
  IPR002081 Cryptochrome/DNA photolyase class 1 [PTHR11455] (55-118)
  IPR006050 DNA photolyase, N-terminal [PF00875] (58-118)
  IPR006050 DNA photolyase, N-ter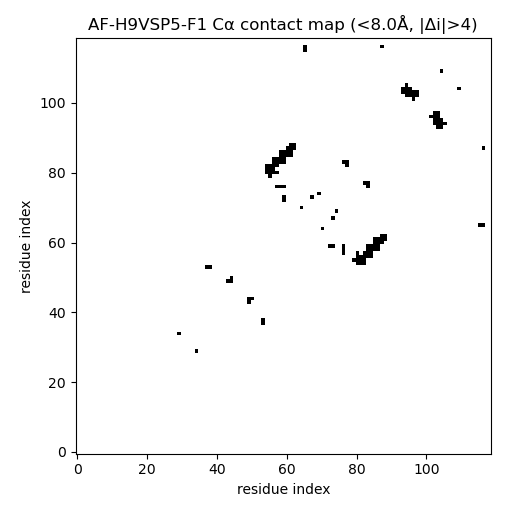minal [PS51645] (56-119)
  IPR014729 Rossmann-like alpha/beta/alpha sandwich fold [G3DSA:3.40.50.620] (36-119)
  IPR036155 Cryptochrome/photolyase, N-terminal domain superfamily [SSF52425] (56-118)

Secondary structure (DSSP, 8-state):
----------------PPP-----------S-TTHHHHHH--S-TT-HHHHTTTS-EEEEEESS---STT-HHHHHHHHH-SEEEEEE---GGGSSB-TTSSBSS-HHHHHHHHHHHH-

Foldseek 3Di:
DDDDDDDDDDDDDDDPDPPPDPPPPPPPPDPDPCPVVLVVVVPPPPDPVNVVSVFFEEEAEDDPCLDPPPDVSNVVRVVRGPYYHYDYDPDPVCQDADPVRHGSADPVRVVVVVVSNVD

pLDDT: mean 72.82, std 24.16, range [35.41, 97.81]